Protein AF-A0A1S4BVG6-F1 (afdb_monomer_lite)

Radius of gyration: 15.82 Å; chains: 1; bounding box: 39×28×45 Å

InterPro domains:
  IPR026960 Reverse transcriptase zinc-binding domain [PF13966] (2-47)

Sequence (118 aa):
MHRKPATVDRLRKWGLSIASNCVLCRKDTEETMKHLFFACDYYRNMWAALLNGWEKDIKLVAGIYDLHVWAERNQRRFQGKMISSLQRMKNIILKLHIRGQNESKWHKELERLSNYPT

Organism: Nicotiana tabacum (NCBI:txid4097)

Secondary structure (DSSP, 8-state):
--PPP--HHHHHHTT-----EETTTTEEEE--HHIIIII-HHHHHHHHHHHTT-GGGHHHHHHHHHHHHHHHHHHHHHS-----HHHHHHHHHHHHHHHHHTSGGGHHHHHHHHTS--

Foldseek 3Di:
DDDDQAWPVNVVVVVDPFQQAQLQQRDSDGTDPCCQPPPRPSNVVLLVVVVPQDVPCVVVLVVLSVVLVSVQSCCVGPVVDHDDSVVSSVVSVVVVLVVVVVPPVCPVSSVVVVPDDD

Structure (mmCIF, N/CA/C/O backbone):
data_AF-A0A1S4BVG6-F1
#
_entry.id   AF-A0A1S4BVG6-F1
#
loop_
_atom_site.group_PDB
_atom_site.id
_atom_site.type_symbol
_atom_site.label_atom_id
_atom_site.label_alt_id
_atom_site.label_comp_id
_atom_site.label_asym_id
_atom_site.label_entity_id
_atom_site.label_seq_id
_atom_site.pdbx_PDB_ins_code
_atom_site.Cartn_x
_atom_site.Cartn_y
_atom_site.Cartn_z
_atom_site.occupancy
_atom_site.B_iso_or_equiv
_atom_site.auth_seq_id
_atom_site.auth_comp_id
_atom_site.auth_asym_id
_atom_site.auth_atom_id
_atom_site.pdbx_PDB_model_num
ATOM 1 N N . MET A 1 1 ? 17.486 -8.328 6.209 1.00 29.62 1 MET A N 1
ATOM 2 C CA . MET A 1 1 ? 16.366 -8.633 7.132 1.00 29.62 1 MET A CA 1
ATOM 3 C C . MET A 1 1 ? 15.146 -7.791 6.735 1.00 29.62 1 MET A C 1
ATOM 5 O O . MET A 1 1 ? 15.024 -6.657 7.174 1.00 29.62 1 MET A O 1
ATOM 9 N N . HIS A 1 2 ? 14.272 -8.282 5.847 1.00 47.03 2 HIS A N 1
ATOM 10 C CA . HIS A 1 2 ? 13.064 -7.541 5.445 1.00 47.03 2 HIS A CA 1
ATOM 11 C C . HIS A 1 2 ? 11.958 -7.771 6.483 1.00 47.03 2 HIS A C 1
ATOM 13 O O . HIS A 1 2 ? 11.417 -8.871 6.591 1.00 47.03 2 HIS A O 1
ATOM 19 N N . ARG A 1 3 ? 11.649 -6.756 7.301 1.00 55.16 3 ARG A N 1
ATOM 20 C CA . ARG A 1 3 ? 10.553 -6.834 8.279 1.00 55.16 3 ARG A CA 1
ATOM 21 C C . ARG A 1 3 ? 9.223 -6.917 7.528 1.00 55.16 3 ARG A C 1
ATOM 23 O O . ARG A 1 3 ? 8.874 -5.996 6.796 1.00 55.16 3 ARG A O 1
ATOM 30 N N . LYS A 1 4 ? 8.482 -8.015 7.721 1.00 60.50 4 LYS A N 1
ATOM 31 C CA . LYS A 1 4 ? 7.127 -8.172 7.173 1.00 60.50 4 LYS A CA 1
ATOM 32 C C . LYS A 1 4 ? 6.245 -7.022 7.671 1.00 60.50 4 LYS A C 1
ATOM 34 O O . LYS A 1 4 ? 6.155 -6.859 8.895 1.00 60.50 4 LYS A O 1
ATOM 39 N N . PRO A 1 5 ? 5.582 -6.274 6.782 1.00 66.56 5 PRO A N 1
ATOM 40 C CA . PRO A 1 5 ? 4.757 -5.152 7.197 1.00 66.56 5 PRO A CA 1
ATOM 41 C C . PRO A 1 5 ? 3.600 -5.588 8.124 1.00 66.56 5 PRO A C 1
ATOM 43 O O . PRO A 1 5 ? 3.123 -6.721 8.045 1.00 66.56 5 PRO A O 1
ATOM 46 N N . ALA A 1 6 ? 3.206 -4.736 9.078 1.00 72.69 6 ALA A N 1
ATOM 47 C CA . ALA A 1 6 ? 2.283 -5.092 10.167 1.00 72.69 6 ALA A CA 1
ATOM 48 C C . ALA A 1 6 ? 0.810 -4.766 9.854 1.00 72.69 6 ALA A C 1
ATOM 50 O O . ALA A 1 6 ? 0.410 -3.605 9.942 1.00 72.69 6 ALA A O 1
ATOM 51 N N . THR A 1 7 ? -0.001 -5.774 9.521 1.00 77.44 7 THR A N 1
ATOM 52 C CA . THR A 1 7 ? -1.445 -5.605 9.255 1.00 77.44 7 THR A CA 1
ATOM 53 C C . THR A 1 7 ? -2.234 -5.137 10.474 1.00 77.44 7 THR A C 1
ATOM 55 O O . THR A 1 7 ? -1.727 -5.172 11.599 1.00 77.44 7 THR A O 1
ATOM 58 N N . VAL A 1 8 ? -3.494 -4.726 10.265 1.00 77.12 8 VAL A N 1
ATOM 59 C CA . VAL A 1 8 ? -4.404 -4.367 11.367 1.00 77.12 8 VAL A CA 1
ATOM 60 C C . VAL A 1 8 ? -4.479 -5.483 12.405 1.00 77.12 8 VAL A C 1
ATOM 62 O O . VAL A 1 8 ? -4.346 -5.191 13.587 1.00 77.12 8 VAL A O 1
ATOM 65 N N . ASP A 1 9 ? -4.553 -6.746 11.985 1.00 74.69 9 ASP A N 1
ATOM 66 C CA . ASP A 1 9 ? -4.578 -7.901 12.897 1.00 74.69 9 ASP A CA 1
ATOM 67 C C . ASP A 1 9 ? -3.376 -7.922 13.845 1.00 74.69 9 ASP A C 1
ATOM 69 O O . ASP A 1 9 ? -3.507 -8.187 15.040 1.00 74.69 9 ASP A O 1
ATOM 73 N N . ARG A 1 10 ? -2.180 -7.616 13.325 1.00 77.12 10 ARG A N 1
ATOM 74 C CA . ARG A 1 10 ? -0.957 -7.571 14.133 1.00 77.12 10 ARG A CA 1
ATOM 75 C C . ARG A 1 10 ? -0.957 -6.371 15.079 1.00 77.12 10 ARG A C 1
ATOM 77 O O . ARG A 1 10 ? -0.506 -6.507 16.208 1.00 77.12 10 ARG A O 1
ATOM 84 N N . LEU A 1 11 ? -1.468 -5.224 14.640 1.00 80.81 11 LEU A N 1
ATOM 85 C CA . LEU A 1 11 ? -1.546 -4.020 15.472 1.00 80.81 11 LEU A CA 1
ATOM 86 C C . LEU A 1 11 ? -2.584 -4.163 16.592 1.00 80.81 11 LEU A C 1
ATOM 88 O O . LEU A 1 11 ? -2.316 -3.764 17.720 1.00 80.81 11 LEU A O 1
ATOM 92 N N . ARG A 1 12 ? -3.725 -4.804 16.315 1.00 80.00 12 ARG A N 1
ATOM 93 C CA . ARG A 1 12 ? -4.734 -5.154 17.326 1.00 80.00 12 ARG A CA 1
ATOM 94 C C . ARG A 1 12 ? -4.189 -6.137 18.355 1.00 80.00 12 ARG A C 1
ATOM 96 O O . ARG A 1 12 ? -4.412 -5.948 19.543 1.00 80.00 12 ARG A O 1
ATOM 103 N N . LYS A 1 13 ? -3.399 -7.132 17.926 1.00 81.00 13 LYS A N 1
ATOM 104 C CA . LYS A 1 13 ? -2.665 -8.025 18.846 1.00 81.00 13 LYS A CA 1
ATOM 105 C C . LYS A 1 13 ? -1.684 -7.284 19.759 1.00 81.00 13 LYS A C 1
ATOM 107 O O . LYS A 1 13 ? -1.334 -7.810 20.805 1.00 81.00 13 LYS A O 1
ATOM 112 N N . TRP A 1 14 ? -1.243 -6.086 19.380 1.00 81.69 14 TRP A N 1
ATOM 113 C CA . TRP A 1 14 ? -0.418 -5.213 20.221 1.00 81.69 14 TRP A CA 1
ATOM 114 C C . TRP A 1 14 ? -1.241 -4.265 21.109 1.00 81.69 14 TRP A C 1
ATOM 116 O O . TRP A 1 14 ? -0.671 -3.371 21.724 1.00 81.69 14 TRP A O 1
ATOM 126 N N . GLY A 1 15 ? -2.565 -4.437 21.181 1.00 80.56 15 GLY A N 1
ATOM 127 C CA . GLY A 1 15 ? -3.451 -3.631 22.026 1.00 80.56 15 GLY A CA 1
ATOM 128 C C . GLY A 1 15 ? -3.882 -2.297 21.411 1.00 80.56 15 GLY A C 1
ATOM 129 O O . GLY A 1 15 ? -4.528 -1.498 22.083 1.00 80.56 15 GLY A O 1
ATOM 130 N N . LEU A 1 16 ? -3.559 -2.033 20.139 1.00 79.62 16 LEU A N 1
ATOM 131 C CA . LEU A 1 16 ? -3.975 -0.800 19.471 1.00 79.62 16 LEU A CA 1
ATOM 132 C C . LEU A 1 16 ? -5.419 -0.924 18.968 1.00 79.62 16 LEU A C 1
ATOM 134 O O . LEU A 1 16 ? -5.722 -1.759 18.109 1.00 79.62 16 LEU A O 1
ATOM 138 N N . SER A 1 17 ? -6.298 -0.046 19.454 1.00 82.25 17 SER A N 1
ATOM 139 C CA . SER A 1 17 ? -7.666 0.089 18.943 1.00 82.25 17 SER A CA 1
ATOM 140 C C . SER A 1 17 ? -7.649 0.815 17.595 1.00 82.25 17 SER A C 1
ATOM 142 O O . SER A 1 17 ? -7.582 2.040 17.524 1.00 82.25 17 SER A O 1
ATOM 144 N N . ILE A 1 18 ? -7.627 0.043 16.504 1.00 84.56 18 ILE A N 1
ATOM 145 C CA . ILE A 1 18 ? -7.574 0.552 15.127 1.00 84.56 18 ILE A CA 1
ATOM 146 C C . ILE A 1 18 ? -8.750 -0.018 14.328 1.00 84.56 18 ILE A C 1
ATOM 148 O O . ILE A 1 18 ? -9.058 -1.215 14.405 1.00 84.56 18 ILE A O 1
ATOM 152 N N . ALA A 1 19 ? -9.377 0.839 13.519 1.00 87.00 19 ALA A N 1
ATOM 153 C CA . ALA A 1 19 ? -10.448 0.457 12.606 1.00 87.00 19 ALA A CA 1
ATOM 154 C C . ALA A 1 19 ? -9.987 -0.621 11.602 1.00 87.00 19 ALA A C 1
ATOM 156 O O . ALA A 1 19 ? -8.891 -0.533 11.033 1.00 87.00 19 ALA A O 1
ATOM 157 N N . SER A 1 20 ? -10.817 -1.651 11.403 1.00 89.25 20 SER A N 1
ATOM 158 C CA . SER A 1 20 ? -10.514 -2.816 10.549 1.00 89.25 20 SER A CA 1
ATOM 159 C C . SER A 1 20 ? -10.552 -2.487 9.070 1.00 89.25 20 SER A C 1
ATOM 161 O O . SER A 1 20 ? -9.878 -3.156 8.296 1.00 89.25 20 SER A O 1
ATOM 163 N N . ASN A 1 21 ? -11.321 -1.477 8.676 1.00 92.44 21 ASN A N 1
ATOM 164 C CA . ASN A 1 21 ? -11.526 -1.105 7.286 1.00 92.44 21 ASN A CA 1
ATOM 165 C C . ASN A 1 21 ? -10.206 -0.765 6.580 1.00 92.44 21 ASN A C 1
ATOM 167 O O . ASN A 1 21 ? -9.288 -0.182 7.165 1.00 92.44 21 ASN A O 1
ATOM 171 N N . CYS A 1 22 ? -10.099 -1.107 5.300 1.00 92.44 22 CYS A N 1
ATOM 172 C CA . CYS A 1 22 ? -8.916 -0.805 4.509 1.00 92.44 22 CYS A CA 1
ATOM 173 C C . CYS A 1 22 ? -8.871 0.675 4.111 1.00 92.44 22 CYS A C 1
ATOM 175 O O . CYS A 1 22 ? -9.641 1.159 3.281 1.00 92.44 22 CYS A O 1
ATOM 177 N N . VAL A 1 23 ? -7.881 1.396 4.641 1.00 92.38 23 VAL A N 1
ATOM 178 C CA . VAL A 1 23 ? -7.701 2.831 4.364 1.00 92.38 23 VAL A CA 1
ATOM 179 C C . VAL A 1 23 ? -7.161 3.125 2.964 1.00 92.38 23 VAL A C 1
ATOM 181 O O . VAL A 1 23 ? -7.189 4.275 2.528 1.00 92.38 23 VAL A O 1
ATOM 184 N N . LEU A 1 24 ? -6.631 2.117 2.263 1.00 92.06 24 LEU A N 1
ATOM 185 C CA . LEU A 1 24 ? -6.077 2.273 0.918 1.00 92.06 24 LEU A CA 1
ATOM 186 C C . LEU A 1 24 ? -7.192 2.346 -0.128 1.00 92.06 24 LEU A C 1
ATOM 188 O O . LEU A 1 24 ? -7.283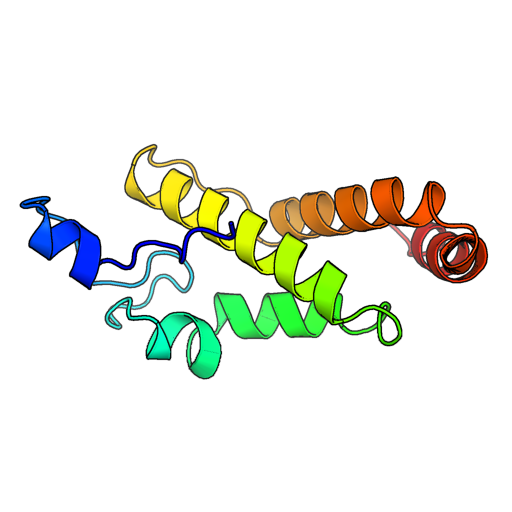 3.339 -0.850 1.00 92.06 24 LEU A O 1
ATOM 192 N N . CYS A 1 25 ? -8.071 1.339 -0.159 1.00 92.81 25 CYS A N 1
ATOM 193 C CA . CYS A 1 25 ? -9.231 1.311 -1.055 1.00 92.81 25 CYS A CA 1
ATOM 194 C C . CYS A 1 25 ? -10.438 2.096 -0.521 1.00 92.81 25 CYS A C 1
ATOM 196 O O . CYS A 1 25 ? -11.350 2.375 -1.294 1.00 92.81 25 CYS A O 1
ATOM 198 N N . ARG A 1 26 ? -10.431 2.483 0.766 1.00 90.44 26 ARG A N 1
ATOM 199 C CA . ARG A 1 26 ? -11.513 3.219 1.447 1.00 90.44 26 ARG A CA 1
ATOM 200 C C . ARG A 1 26 ? -12.861 2.488 1.4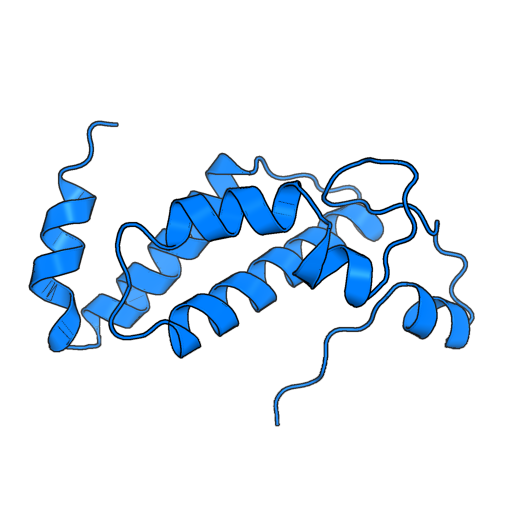19 1.00 90.44 26 ARG A C 1
ATOM 202 O O . ARG A 1 26 ? -13.909 3.122 1.440 1.00 90.44 26 ARG A O 1
ATOM 209 N N . LYS A 1 27 ? -12.824 1.157 1.366 1.00 91.12 27 LYS A N 1
ATOM 210 C CA . LYS A 1 27 ? -14.000 0.293 1.497 1.00 91.12 27 LYS A CA 1
ATOM 211 C C . LYS A 1 27 ? -14.073 -0.248 2.919 1.00 91.12 27 LYS A C 1
ATOM 213 O O . LYS A 1 27 ? -13.043 -0.383 3.581 1.00 91.12 27 LYS A O 1
ATOM 218 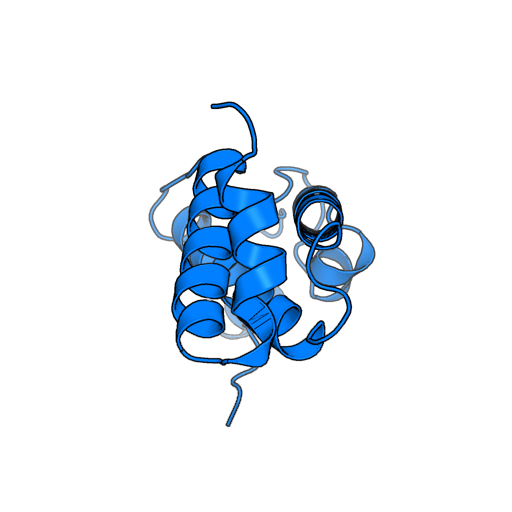N N . ASP A 1 28 ? -15.268 -0.637 3.346 1.00 90.44 28 ASP A N 1
ATOM 219 C CA . ASP A 1 28 ? -15.500 -1.262 4.656 1.00 90.44 28 ASP A CA 1
ATOM 220 C C . ASP A 1 28 ? -15.052 -2.739 4.723 1.00 90.44 28 ASP A C 1
ATOM 222 O O . ASP A 1 28 ? -15.512 -3.546 5.519 1.00 90.44 28 ASP A O 1
ATOM 226 N N . THR A 1 29 ? -14.128 -3.124 3.845 1.00 92.06 29 THR A N 1
ATOM 227 C CA . THR A 1 29 ? -13.511 -4.447 3.837 1.00 92.06 29 THR A CA 1
ATOM 228 C C . THR A 1 29 ? -12.352 -4.490 4.820 1.00 92.06 29 THR A C 1
ATOM 230 O O . THR A 1 29 ? -11.537 -3.564 4.858 1.00 92.06 29 THR A O 1
ATOM 233 N N . GLU A 1 30 ? -12.228 -5.593 5.553 1.00 90.75 30 GLU A N 1
ATOM 234 C CA . GLU A 1 30 ? -11.158 -5.785 6.528 1.00 90.75 30 GLU A CA 1
ATOM 235 C C . GLU A 1 30 ? -9.755 -5.768 5.889 1.00 90.75 30 GLU A C 1
ATOM 237 O O . GLU A 1 30 ? -9.470 -6.455 4.903 1.00 90.75 30 GLU A O 1
ATOM 242 N N . GLU A 1 31 ? -8.848 -4.982 6.472 1.00 90.12 31 GLU A N 1
ATOM 243 C CA . GLU A 1 31 ? -7.454 -4.875 6.054 1.00 90.12 31 GLU A CA 1
ATOM 244 C C . GLU A 1 31 ? -6.620 -6.055 6.565 1.00 90.12 31 GLU A C 1
ATOM 246 O O . GLU A 1 31 ? -5.931 -5.985 7.585 1.00 90.12 31 GLU A O 1
ATOM 251 N N . THR A 1 32 ? -6.618 -7.120 5.773 1.00 88.81 32 THR A N 1
ATOM 252 C CA . THR A 1 32 ? -5.751 -8.291 5.950 1.00 88.81 32 THR A CA 1
ATOM 253 C C . THR A 1 32 ? -4.662 -8.341 4.876 1.00 88.81 32 THR A C 1
ATOM 255 O O . THR A 1 32 ? -4.776 -7.694 3.834 1.00 88.81 32 THR A O 1
ATOM 258 N N . MET A 1 33 ? -3.617 -9.162 5.065 1.00 84.12 33 MET A N 1
ATOM 259 C CA . MET A 1 33 ? -2.638 -9.424 3.990 1.00 84.12 33 MET A CA 1
ATOM 260 C C . MET A 1 33 ? -3.344 -9.942 2.730 1.00 84.12 33 MET A C 1
ATOM 262 O O . MET A 1 33 ? -3.024 -9.526 1.621 1.00 84.12 33 MET A O 1
ATOM 266 N N . LYS A 1 34 ? -4.344 -10.818 2.906 1.00 86.94 34 LYS A N 1
ATOM 267 C CA . LYS A 1 34 ? -5.118 -11.379 1.796 1.00 86.94 34 LYS A CA 1
ATOM 268 C C . LYS A 1 34 ? -5.840 -10.280 1.019 1.00 86.94 34 LYS A C 1
ATOM 270 O O . LYS A 1 34 ? -5.767 -10.257 -0.206 1.00 86.94 34 LYS A O 1
ATOM 275 N N . HIS A 1 35 ? -6.486 -9.352 1.725 1.00 90.75 35 HIS A N 1
ATOM 276 C CA . HIS A 1 35 ? -7.115 -8.205 1.085 1.00 90.75 35 HIS A CA 1
ATOM 277 C C . HIS A 1 35 ? -6.079 -7.347 0.353 1.00 90.75 35 HIS A C 1
ATOM 279 O O . HIS A 1 35 ? -6.236 -7.108 -0.837 1.00 90.75 35 HIS A O 1
ATOM 285 N N . LEU A 1 36 ? -5.001 -6.935 1.026 1.00 87.88 36 LEU A N 1
ATOM 286 C CA . LEU A 1 36 ? -3.996 -6.026 0.468 1.00 87.88 36 LEU A CA 1
ATOM 287 C C . LEU A 1 36 ? -3.368 -6.543 -0.835 1.00 87.88 36 LEU A C 1
ATOM 289 O O . LEU A 1 36 ? -3.341 -5.796 -1.806 1.00 87.88 36 LEU A O 1
ATOM 293 N N . PHE A 1 37 ? -2.922 -7.802 -0.875 1.00 84.19 37 PHE A N 1
ATOM 294 C CA . PHE A 1 37 ? -2.206 -8.340 -2.039 1.00 84.19 37 PHE A CA 1
ATOM 295 C C . PHE A 1 37 ? -3.115 -8.894 -3.139 1.00 84.19 37 PHE A C 1
ATOM 297 O O . PHE A 1 37 ? -2.719 -8.882 -4.301 1.00 84.19 37 PHE A O 1
ATOM 304 N N . PHE A 1 38 ? -4.318 -9.380 -2.803 1.00 86.06 38 PHE A N 1
ATOM 305 C CA . PHE A 1 38 ? -5.136 -10.137 -3.761 1.00 86.06 38 PHE A CA 1
ATOM 306 C C . PHE A 1 38 ? -6.509 -9.526 -4.063 1.00 86.06 38 PHE A C 1
ATOM 308 O O . PHE A 1 38 ? -7.119 -9.903 -5.059 1.00 86.06 38 PHE A O 1
ATOM 315 N N . ALA A 1 39 ? -7.012 -8.590 -3.250 1.00 91.00 39 ALA A N 1
ATOM 316 C CA . ALA A 1 39 ? -8.368 -8.046 -3.416 1.00 91.00 39 ALA A CA 1
ATOM 317 C C . ALA A 1 39 ? -8.460 -6.511 -3.363 1.00 91.00 39 ALA A C 1
ATOM 319 O O . ALA A 1 39 ? -9.498 -5.947 -3.701 1.00 91.00 39 ALA A O 1
ATOM 320 N N . CYS A 1 40 ? -7.410 -5.816 -2.930 1.00 94.50 40 CYS A N 1
ATOM 321 C CA . CYS A 1 40 ? -7.429 -4.373 -2.760 1.00 94.50 40 CYS A CA 1
ATOM 322 C C . CYS A 1 40 ? -7.324 -3.684 -4.123 1.00 94.50 40 CYS A C 1
ATOM 324 O O . CYS A 1 40 ? -6.261 -3.678 -4.745 1.00 94.50 40 CYS A O 1
ATOM 326 N N . ASP A 1 41 ? -8.414 -3.052 -4.567 1.00 93.81 41 ASP A N 1
ATOM 327 C CA . ASP A 1 41 ? -8.448 -2.356 -5.861 1.00 93.81 41 ASP A CA 1
ATOM 328 C C . ASP A 1 41 ? -7.388 -1.255 -5.957 1.00 93.81 41 ASP A C 1
ATOM 330 O O . ASP A 1 41 ? -6.778 -1.072 -7.004 1.00 93.81 41 ASP A O 1
ATOM 334 N N . TYR A 1 42 ? -7.122 -0.553 -4.850 1.00 92.62 42 TYR A N 1
ATOM 335 C CA . TYR A 1 42 ? -6.066 0.458 -4.797 1.00 92.62 42 TYR A CA 1
ATOM 336 C C . TYR A 1 42 ? -4.698 -0.144 -5.123 1.00 92.62 42 TYR A C 1
ATOM 338 O O . TYR A 1 42 ? -3.979 0.374 -5.977 1.00 92.62 42 TYR A O 1
ATOM 346 N N . TYR A 1 43 ? -4.359 -1.249 -4.453 1.00 91.50 43 TYR A N 1
ATOM 347 C CA . TYR A 1 43 ? -3.082 -1.928 -4.635 1.00 91.50 43 TYR A CA 1
ATOM 348 C C . TYR A 1 43 ? -2.968 -2.466 -6.070 1.00 91.50 43 TYR A C 1
ATOM 350 O O . TYR A 1 43 ? -2.038 -2.140 -6.803 1.00 91.50 43 TYR A O 1
ATOM 358 N N . ARG A 1 44 ? -3.980 -3.204 -6.537 1.00 91.50 44 ARG A N 1
ATOM 359 C CA . ARG A 1 44 ? -3.974 -3.801 -7.879 1.00 91.50 44 ARG A CA 1
ATOM 360 C C . ARG A 1 44 ? -3.869 -2.756 -8.991 1.00 91.50 44 ARG A C 1
ATOM 362 O O . ARG A 1 44 ? -3.046 -2.913 -9.888 1.00 91.50 44 ARG A O 1
ATOM 369 N N . ASN A 1 45 ? -4.668 -1.691 -8.933 1.00 90.12 45 ASN A N 1
ATOM 370 C CA . ASN A 1 45 ? -4.706 -0.686 -9.998 1.00 90.12 45 ASN A CA 1
ATOM 371 C C . ASN A 1 45 ? -3.393 0.103 -10.077 1.00 90.12 45 ASN A C 1
ATOM 373 O O . ASN A 1 45 ? -2.897 0.379 -11.166 1.00 90.12 45 ASN A O 1
ATOM 377 N N . MET A 1 46 ? -2.800 0.434 -8.926 1.00 88.31 46 MET A N 1
ATOM 378 C CA . MET A 1 46 ? -1.493 1.087 -8.898 1.00 88.31 46 MET A CA 1
ATOM 379 C C . MET A 1 46 ? -0.367 0.171 -9.386 1.00 88.31 46 MET A C 1
ATOM 381 O O . MET A 1 46 ? 0.522 0.638 -10.094 1.00 88.31 46 MET A O 1
ATOM 385 N N . TRP A 1 47 ? -0.400 -1.112 -9.020 1.00 89.56 47 TRP A N 1
ATOM 386 C CA . TRP A 1 47 ? 0.579 -2.095 -9.478 1.00 89.56 47 TRP A CA 1
ATOM 387 C C . TRP A 1 47 ? 0.513 -2.304 -10.995 1.00 89.56 47 TRP A C 1
ATOM 389 O O . TRP A 1 47 ? 1.539 -2.245 -11.668 1.00 89.56 47 TRP A O 1
ATOM 399 N N . ALA A 1 48 ? -0.693 -2.454 -11.551 1.00 87.38 48 ALA A N 1
ATOM 400 C CA . ALA A 1 48 ? -0.901 -2.596 -12.991 1.00 87.38 48 ALA A CA 1
ATOM 401 C C . ALA A 1 48 ? -0.360 -1.391 -13.779 1.00 87.38 48 ALA A C 1
ATOM 403 O O . ALA A 1 48 ? 0.314 -1.567 -14.790 1.00 87.38 48 ALA A O 1
ATOM 404 N N . ALA A 1 49 ? -0.582 -0.170 -13.283 1.00 83.12 49 ALA A N 1
ATOM 405 C CA . ALA A 1 49 ? -0.046 1.040 -13.905 1.00 83.12 49 ALA A CA 1
ATOM 406 C C . ALA A 1 49 ? 1.495 1.090 -13.899 1.00 83.12 49 ALA A C 1
ATOM 408 O O . ALA A 1 49 ? 2.093 1.635 -14.824 1.00 83.12 49 ALA A O 1
ATOM 409 N N . LEU A 1 50 ? 2.143 0.511 -12.882 1.00 79.81 50 LEU A N 1
ATOM 410 C CA . LEU A 1 50 ? 3.603 0.451 -12.785 1.00 79.81 50 LEU A CA 1
ATOM 411 C C . LEU A 1 50 ? 4.216 -0.637 -13.671 1.00 79.81 50 LEU A C 1
ATOM 413 O O . LEU A 1 50 ? 5.327 -0.448 -14.149 1.00 79.81 50 LEU A O 1
ATOM 417 N N . LEU A 1 51 ? 3.532 -1.756 -13.915 1.00 76.12 51 LEU A N 1
ATOM 418 C CA . LEU A 1 51 ? 4.111 -2.889 -14.648 1.00 76.12 51 LEU A CA 1
ATOM 419 C C . LEU A 1 51 ? 4.380 -2.620 -16.137 1.00 76.12 51 LEU A C 1
ATOM 421 O O . LEU A 1 51 ? 5.281 -3.242 -16.693 1.00 76.12 51 LEU A O 1
ATOM 425 N N . ASN A 1 52 ? 3.701 -1.651 -16.759 1.00 69.19 52 ASN A N 1
ATOM 426 C CA . ASN A 1 52 ? 3.825 -1.344 -18.196 1.00 69.19 52 ASN A CA 1
ATOM 427 C C . ASN A 1 52 ? 5.230 -0.868 -18.655 1.00 69.19 52 ASN A C 1
ATOM 429 O O . ASN A 1 52 ? 5.437 -0.594 -19.840 1.00 69.19 52 ASN A O 1
ATOM 433 N N . GLY A 1 53 ? 6.210 -0.749 -17.751 1.00 64.69 53 GLY A N 1
ATOM 434 C CA . GLY A 1 53 ? 7.561 -0.278 -18.077 1.00 64.69 53 GLY A CA 1
ATOM 435 C C . GLY A 1 53 ? 8.739 -1.053 -17.485 1.00 64.69 53 GLY A C 1
ATOM 436 O O . GLY A 1 53 ? 9.865 -0.642 -17.741 1.00 64.69 53 GLY A O 1
ATOM 437 N N . TRP A 1 54 ? 8.527 -2.119 -16.695 1.00 67.62 54 TRP A N 1
ATOM 438 C CA . TRP A 1 54 ? 9.590 -2.645 -15.815 1.00 67.62 54 TRP A CA 1
ATOM 439 C C . TRP A 1 54 ? 9.643 -4.181 -15.687 1.00 67.62 54 TRP A C 1
ATOM 441 O O . TRP A 1 54 ? 9.840 -4.716 -14.595 1.00 67.62 54 TRP A O 1
ATOM 451 N N . GLU A 1 55 ? 9.493 -4.914 -16.793 1.00 65.19 55 GLU A N 1
ATOM 452 C CA . GLU A 1 55 ? 9.438 -6.391 -16.789 1.00 65.19 55 GLU A CA 1
ATOM 453 C C . GLU A 1 55 ? 10.718 -7.075 -16.276 1.00 65.19 55 GLU A C 1
ATOM 455 O O . GLU A 1 55 ? 10.649 -8.133 -15.651 1.00 65.19 55 GLU A O 1
ATOM 460 N N . LYS A 1 56 ? 11.893 -6.472 -16.498 1.00 68.94 56 LYS A N 1
ATOM 461 C CA . LYS A 1 56 ? 13.188 -7.129 -16.246 1.00 68.94 56 LYS A CA 1
ATOM 462 C C . LYS A 1 56 ? 13.607 -7.174 -14.770 1.00 68.94 56 LYS A C 1
ATOM 464 O O . LYS A 1 56 ? 14.337 -8.086 -14.400 1.00 68.94 56 LYS A O 1
ATOM 469 N N . ASP A 1 57 ? 13.104 -6.272 -13.917 1.00 75.00 57 ASP A N 1
ATOM 470 C CA . ASP A 1 57 ? 13.430 -6.235 -12.476 1.00 75.00 57 ASP A CA 1
ATOM 471 C C . ASP A 1 57 ? 12.183 -6.163 -11.580 1.00 75.00 57 ASP A C 1
ATOM 473 O O . ASP A 1 57 ? 12.118 -5.405 -10.605 1.00 75.00 57 ASP A O 1
ATOM 477 N N . ILE A 1 58 ? 11.189 -7.011 -11.860 1.00 82.31 58 ILE A N 1
ATOM 478 C CA . ILE A 1 58 ? 9.915 -7.055 -11.120 1.00 82.31 58 ILE A CA 1
ATOM 479 C C . ILE A 1 58 ? 10.087 -7.161 -9.593 1.00 82.31 58 ILE A C 1
ATOM 481 O O . ILE A 1 58 ? 9.293 -6.602 -8.840 1.00 82.31 58 ILE A O 1
ATOM 485 N N . LYS A 1 59 ? 11.156 -7.816 -9.113 1.00 83.31 59 LYS A N 1
ATOM 486 C CA . LYS A 1 59 ? 11.467 -7.936 -7.676 1.00 83.31 59 LYS A CA 1
ATOM 487 C C . LYS A 1 59 ? 11.816 -6.588 -7.040 1.00 83.31 59 LYS A C 1
ATOM 489 O O . LYS A 1 59 ? 11.378 -6.308 -5.925 1.00 83.31 59 LYS A O 1
ATOM 494 N N . LEU A 1 60 ? 12.598 -5.760 -7.734 1.00 82.81 60 LEU A N 1
ATOM 495 C CA . LEU A 1 60 ? 12.968 -4.427 -7.259 1.00 82.81 60 LEU A CA 1
ATOM 496 C C . LEU A 1 60 ? 11.742 -3.511 -7.245 1.00 82.81 60 LEU A C 1
ATOM 498 O O . LEU A 1 60 ? 11.486 -2.827 -6.251 1.00 82.81 60 LEU A O 1
ATOM 502 N N . VAL A 1 61 ? 10.972 -3.550 -8.334 1.00 84.75 61 VAL A N 1
ATOM 503 C CA . VAL A 1 61 ? 9.739 -2.775 -8.500 1.00 84.75 61 VAL A CA 1
ATOM 504 C C . VAL A 1 61 ? 8.738 -3.132 -7.405 1.00 84.75 61 VAL A C 1
ATOM 506 O O . VAL A 1 61 ? 8.242 -2.231 -6.733 1.00 84.75 61 VAL A O 1
ATOM 509 N N . ALA A 1 62 ? 8.521 -4.425 -7.148 1.00 87.50 62 ALA A N 1
ATOM 510 C CA . ALA A 1 62 ? 7.632 -4.912 -6.093 1.00 87.50 62 ALA A CA 1
ATOM 511 C C . ALA A 1 62 ? 8.075 -4.437 -4.704 1.00 87.50 62 ALA A C 1
ATOM 513 O O . ALA A 1 62 ? 7.271 -3.893 -3.953 1.00 87.50 62 ALA A O 1
ATOM 514 N N . GLY A 1 63 ? 9.366 -4.551 -4.377 1.00 86.69 63 GLY A N 1
ATOM 515 C CA . GLY A 1 63 ? 9.877 -4.120 -3.074 1.00 86.69 63 GLY A CA 1
ATOM 516 C C . GLY A 1 63 ? 9.733 -2.613 -2.834 1.00 86.69 63 GLY A C 1
ATOM 517 O O . GLY A 1 63 ? 9.331 -2.188 -1.747 1.00 86.69 63 GLY A O 1
ATOM 518 N N . ILE A 1 64 ? 10.035 -1.789 -3.844 1.00 86.88 64 ILE A N 1
ATOM 519 C CA . ILE A 1 64 ? 9.844 -0.335 -3.755 1.00 86.88 64 ILE A CA 1
ATOM 520 C C . ILE A 1 64 ? 8.353 -0.013 -3.665 1.00 86.88 64 ILE A C 1
ATOM 522 O O . ILE A 1 64 ? 7.964 0.801 -2.826 1.00 86.88 64 ILE A O 1
ATOM 526 N N . TYR A 1 65 ? 7.524 -0.652 -4.483 1.00 89.69 65 TYR A N 1
ATOM 527 C CA . TYR A 1 65 ? 6.081 -0.462 -4.489 1.00 89.69 65 TYR A CA 1
ATOM 528 C C . TYR A 1 65 ? 5.458 -0.751 -3.118 1.00 89.69 65 TYR A C 1
ATOM 530 O O . TYR A 1 65 ? 4.861 0.147 -2.515 1.00 89.69 65 TYR A O 1
ATOM 538 N N . ASP A 1 66 ? 5.697 -1.946 -2.576 1.00 88.94 66 ASP A N 1
ATOM 539 C CA . ASP A 1 66 ? 5.187 -2.383 -1.275 1.00 88.94 66 ASP A CA 1
ATOM 540 C C . ASP A 1 66 ? 5.590 -1.427 -0.157 1.00 88.94 66 ASP A C 1
ATOM 542 O O . ASP A 1 66 ? 4.754 -1.015 0.647 1.00 88.94 66 ASP A O 1
ATOM 546 N N . LEU A 1 67 ? 6.861 -1.011 -0.128 1.00 87.88 67 LEU A N 1
ATOM 547 C CA . LEU A 1 67 ? 7.365 -0.069 0.868 1.00 87.88 67 LEU A CA 1
ATOM 548 C C . LEU A 1 67 ? 6.606 1.266 0.830 1.00 87.88 67 LEU A C 1
ATOM 550 O O . LEU A 1 67 ? 6.272 1.826 1.877 1.00 87.88 67 LEU A O 1
ATOM 554 N N . HIS A 1 68 ? 6.334 1.790 -0.365 1.00 88.75 68 HIS A N 1
ATOM 555 C CA . HIS A 1 68 ? 5.674 3.086 -0.529 1.00 88.75 68 HIS A CA 1
ATOM 556 C C . HIS A 1 68 ? 4.192 3.029 -0.204 1.00 88.75 68 HIS A C 1
ATOM 558 O O . HIS A 1 68 ? 3.686 3.945 0.449 1.00 88.75 68 HIS A O 1
ATOM 564 N N . VAL A 1 69 ? 3.514 1.963 -0.626 1.00 89.50 69 VAL A N 1
ATOM 565 C CA . VAL A 1 69 ? 2.115 1.722 -0.269 1.00 89.50 69 VAL A CA 1
ATOM 566 C C . VAL A 1 69 ? 1.981 1.534 1.240 1.00 89.50 69 VAL A C 1
ATOM 568 O O . VAL A 1 69 ? 1.058 2.073 1.852 1.00 89.50 69 VAL A O 1
ATOM 571 N N . TRP A 1 70 ? 2.939 0.857 1.877 1.00 88.88 70 TRP A N 1
ATOM 572 C CA . TRP A 1 70 ? 2.929 0.690 3.326 1.00 88.88 70 TRP A CA 1
ATOM 573 C C . TRP A 1 70 ? 3.136 2.000 4.085 1.00 88.88 70 TRP A C 1
ATOM 575 O O . TRP A 1 70 ? 2.425 2.293 5.051 1.00 88.88 70 TRP A O 1
ATOM 585 N N . ALA A 1 71 ? 4.093 2.814 3.637 1.00 88.75 71 ALA A N 1
ATOM 586 C CA . ALA A 1 71 ? 4.322 4.139 4.197 1.00 88.75 71 ALA A CA 1
ATOM 587 C C . ALA A 1 71 ? 3.068 5.017 4.072 1.00 88.75 71 ALA A C 1
ATOM 589 O O . ALA A 1 71 ? 2.692 5.703 5.020 1.00 88.75 71 ALA A O 1
ATOM 590 N N . GLU A 1 72 ? 2.381 4.948 2.932 1.00 90.50 72 GLU A N 1
ATOM 591 C CA . GLU A 1 72 ? 1.118 5.647 2.725 1.00 90.50 72 GLU A CA 1
ATOM 592 C C . GLU A 1 72 ? 0.012 5.181 3.666 1.00 90.50 72 GLU A C 1
ATOM 594 O O . GLU A 1 72 ? -0.654 5.998 4.296 1.00 90.50 72 GLU A O 1
ATOM 599 N N . ARG A 1 73 ? -0.179 3.866 3.781 1.00 90.12 73 ARG A N 1
ATOM 600 C CA . ARG A 1 73 ? -1.163 3.272 4.684 1.00 90.12 73 ARG A CA 1
ATOM 601 C C . ARG A 1 73 ? -0.955 3.767 6.114 1.00 90.12 73 ARG A C 1
ATOM 603 O O . ARG A 1 73 ? -1.921 4.111 6.793 1.00 90.12 73 ARG A O 1
ATOM 610 N N . ASN A 1 74 ? 0.298 3.833 6.565 1.00 90.06 74 ASN A N 1
ATOM 611 C CA . ASN A 1 74 ? 0.633 4.347 7.891 1.00 90.06 74 ASN A CA 1
ATOM 612 C C . ASN A 1 74 ? 0.336 5.850 8.023 1.00 90.06 74 ASN A C 1
ATOM 614 O O . ASN A 1 74 ? -0.232 6.261 9.031 1.00 90.06 74 ASN A O 1
ATOM 618 N N . GLN A 1 75 ? 0.652 6.659 7.007 1.00 90.19 75 GLN A N 1
ATOM 619 C CA . GLN A 1 75 ? 0.302 8.087 6.980 1.00 90.19 75 GLN A CA 1
ATOM 620 C C . GLN A 1 75 ? -1.214 8.308 7.081 1.00 90.19 75 GLN A C 1
ATOM 622 O O . GLN A 1 75 ? -1.662 9.116 7.893 1.00 90.19 75 GLN A O 1
ATOM 627 N N . ARG A 1 76 ? -2.006 7.538 6.324 1.00 90.62 76 ARG A N 1
ATOM 628 C CA . ARG A 1 76 ? -3.473 7.620 6.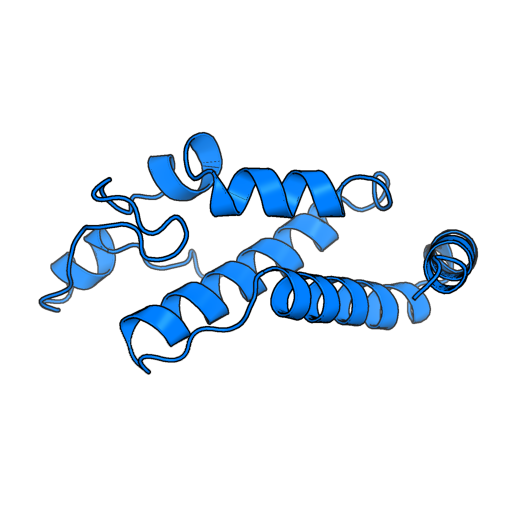350 1.00 90.62 76 ARG A CA 1
ATOM 629 C C . ARG A 1 76 ? -4.048 7.236 7.719 1.00 90.62 76 ARG A C 1
ATOM 631 O O . ARG A 1 76 ? -4.965 7.899 8.185 1.00 90.62 76 ARG A O 1
ATOM 638 N N . ARG A 1 77 ? -3.511 6.197 8.374 1.00 88.19 77 ARG A N 1
ATOM 639 C CA . ARG A 1 77 ? -4.020 5.706 9.672 1.00 88.19 77 ARG A CA 1
ATOM 640 C C . ARG A 1 77 ? -3.606 6.539 10.873 1.00 88.19 77 ARG A C 1
ATOM 642 O O . ARG A 1 77 ? -4.413 6.720 11.772 1.00 88.19 77 ARG A O 1
ATOM 649 N N . PHE A 1 78 ? -2.353 6.978 10.916 1.00 88.44 78 PHE A N 1
ATOM 650 C CA . PHE A 1 78 ? -1.770 7.537 12.139 1.00 88.44 78 PHE A CA 1
ATOM 651 C C . PHE A 1 78 ? -1.533 9.042 12.072 1.00 88.44 78 PHE A C 1
ATOM 653 O O . PHE A 1 78 ? -1.335 9.665 13.105 1.00 88.44 78 PHE A O 1
ATOM 660 N N . GLN A 1 79 ? -1.522 9.626 10.872 1.00 86.62 79 GLN A N 1
ATOM 661 C CA . GLN A 1 79 ? -1.229 11.050 10.677 1.00 86.62 79 GLN A CA 1
ATOM 662 C C . GLN A 1 79 ? -2.375 11.796 9.984 1.00 86.62 79 GLN A C 1
ATOM 664 O O . GLN A 1 79 ? -2.240 12.983 9.712 1.00 86.62 79 GLN A O 1
ATOM 669 N N . GLY A 1 80 ? -3.467 11.108 9.619 1.00 82.25 80 GLY A N 1
ATOM 670 C CA . GLY A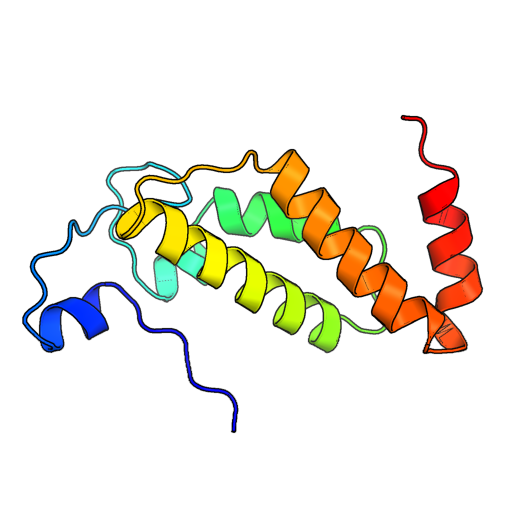 1 80 ? -4.571 11.693 8.847 1.00 82.25 80 GLY A CA 1
ATOM 671 C C . GLY A 1 80 ? -4.154 12.231 7.471 1.00 82.25 80 GLY A C 1
ATOM 672 O O . GLY A 1 80 ? -4.919 12.935 6.817 1.00 82.25 80 GLY A O 1
ATOM 673 N N . LYS A 1 81 ? -2.936 11.917 7.011 1.00 84.38 81 LYS A N 1
ATOM 674 C CA . LYS A 1 81 ? -2.362 12.479 5.789 1.00 84.38 81 LYS A CA 1
ATOM 675 C C . LYS A 1 81 ? -2.709 11.595 4.601 1.00 84.38 81 LYS A C 1
ATOM 677 O O . LYS A 1 81 ? -2.286 10.440 4.525 1.00 84.38 81 LYS A O 1
ATOM 682 N N . MET A 1 82 ? -3.440 12.162 3.647 1.00 81.25 82 MET A N 1
ATOM 683 C CA . MET A 1 82 ? -3.775 11.517 2.381 1.00 81.25 82 MET A CA 1
ATOM 684 C C . MET A 1 82 ? -3.002 12.181 1.245 1.00 81.25 82 MET A C 1
ATOM 686 O O . MET A 1 82 ? -2.970 13.402 1.127 1.00 81.25 82 MET A O 1
ATOM 690 N N . ILE A 1 83 ? -2.359 11.366 0.417 1.00 82.25 83 ILE A N 1
ATOM 691 C CA . ILE A 1 83 ? -1.665 11.802 -0.795 1.00 82.25 83 ILE A CA 1
ATOM 692 C C . ILE A 1 83 ? -2.416 11.175 -1.972 1.00 82.25 83 ILE A C 1
ATOM 694 O O . ILE A 1 83 ? -2.938 10.067 -1.845 1.00 82.25 83 ILE A O 1
ATOM 698 N N . SER A 1 84 ? -2.514 11.880 -3.100 1.00 85.50 84 SER A N 1
ATOM 699 C CA . SER A 1 84 ? -3.186 11.336 -4.282 1.00 85.50 84 SER A CA 1
ATOM 700 C C . SER A 1 84 ? -2.433 10.121 -4.830 1.00 85.50 84 SER A C 1
ATOM 702 O O . SER A 1 84 ? -1.200 10.069 -4.795 1.00 85.50 84 SER A O 1
ATOM 704 N N . SER A 1 85 ? -3.165 9.158 -5.396 1.00 82.81 85 SER A N 1
ATOM 705 C CA . SER A 1 85 ? -2.566 7.978 -6.034 1.00 82.81 85 SER A CA 1
ATOM 706 C C . SER A 1 85 ? -1.580 8.375 -7.136 1.00 82.81 85 SER A C 1
ATOM 708 O O . SER A 1 85 ? -0.537 7.746 -7.286 1.00 82.81 85 SER A O 1
ATOM 710 N N . LEU A 1 86 ? -1.869 9.467 -7.857 1.00 81.19 86 LEU A N 1
ATOM 711 C CA . LEU A 1 86 ? -0.979 10.032 -8.871 1.00 81.19 86 LEU A CA 1
ATOM 712 C C . LEU A 1 86 ? 0.343 10.507 -8.257 1.00 81.19 86 LEU A C 1
ATOM 714 O O . LEU A 1 86 ? 1.412 10.160 -8.750 1.00 81.19 86 LEU A O 1
ATOM 718 N N . GLN A 1 87 ? 0.295 11.258 -7.155 1.00 83.81 87 GLN A N 1
ATOM 719 C CA . GLN A 1 87 ? 1.510 11.715 -6.482 1.00 83.81 87 GLN A CA 1
ATOM 720 C C . GLN A 1 87 ? 2.294 10.542 -5.881 1.00 83.81 87 GLN A C 1
ATOM 722 O O . GLN A 1 87 ? 3.524 10.520 -5.938 1.00 83.81 87 GLN A O 1
ATOM 727 N N . ARG A 1 88 ? 1.604 9.527 -5.345 1.00 88.94 88 ARG A N 1
ATOM 728 C CA . ARG A 1 88 ? 2.250 8.291 -4.889 1.00 88.94 88 ARG A CA 1
ATOM 729 C C . ARG A 1 88 ? 2.967 7.587 -6.038 1.00 88.94 88 ARG A C 1
ATOM 731 O O . ARG A 1 88 ? 4.114 7.177 -5.868 1.00 88.94 88 ARG A O 1
ATOM 738 N N . MET A 1 89 ? 2.309 7.474 -7.187 1.00 85.94 89 MET A N 1
ATOM 739 C CA . MET A 1 89 ? 2.857 6.861 -8.391 1.00 85.94 89 MET A CA 1
ATOM 740 C C . MET A 1 89 ? 4.090 7.616 -8.888 1.00 85.94 89 MET A C 1
ATOM 742 O O . MET A 1 89 ? 5.130 6.992 -9.075 1.00 85.94 89 MET A O 1
ATOM 746 N N . LYS A 1 90 ? 4.029 8.953 -8.967 1.00 84.38 90 LYS A N 1
ATOM 747 C CA . LYS A 1 90 ? 5.187 9.808 -9.285 1.00 84.38 90 LYS A CA 1
ATOM 748 C C . LYS A 1 90 ? 6.366 9.546 -8.346 1.00 84.38 90 LYS A C 1
ATOM 750 O O . LYS A 1 90 ? 7.484 9.358 -8.809 1.00 84.38 90 LYS A O 1
ATOM 755 N N . ASN A 1 91 ? 6.123 9.456 -7.036 1.00 87.25 91 ASN A N 1
ATOM 756 C CA . ASN A 1 91 ? 7.182 9.191 -6.055 1.00 87.25 91 ASN A CA 1
ATOM 757 C C . ASN A 1 91 ? 7.826 7.803 -6.234 1.00 87.25 91 ASN A C 1
ATOM 759 O O . ASN A 1 91 ? 9.032 7.654 -6.034 1.00 87.25 91 ASN A O 1
ATOM 763 N N . ILE A 1 92 ? 7.030 6.787 -6.581 1.00 87.88 92 ILE A N 1
ATOM 764 C CA . ILE A 1 92 ? 7.522 5.426 -6.833 1.00 87.88 92 ILE A CA 1
ATOM 765 C C . ILE A 1 92 ? 8.346 5.397 -8.121 1.00 87.88 92 ILE A C 1
ATOM 767 O O . ILE A 1 92 ? 9.474 4.911 -8.092 1.00 87.88 92 ILE A O 1
ATOM 771 N N . ILE A 1 93 ? 7.825 5.976 -9.207 1.00 84.25 93 ILE A N 1
ATOM 772 C CA . ILE A 1 93 ? 8.528 6.083 -10.492 1.00 84.25 93 ILE A CA 1
ATOM 773 C C . ILE A 1 93 ? 9.843 6.838 -10.316 1.00 84.25 93 ILE A C 1
ATOM 775 O O . ILE A 1 93 ? 10.867 6.355 -10.774 1.00 84.25 93 ILE A O 1
ATOM 779 N N . LEU A 1 94 ? 9.855 7.964 -9.598 1.00 83.62 94 LEU A N 1
ATOM 780 C CA . LEU A 1 94 ? 11.076 8.736 -9.365 1.00 83.62 94 LEU A CA 1
ATOM 781 C C . LEU A 1 94 ? 12.137 7.920 -8.617 1.00 83.62 94 LEU A C 1
ATOM 783 O O . LEU A 1 94 ? 13.310 7.961 -8.968 1.00 83.62 94 LEU A O 1
ATOM 787 N N . LYS A 1 95 ? 11.747 7.139 -7.604 1.00 84.12 95 LYS A N 1
ATOM 788 C CA . LYS A 1 95 ? 12.702 6.268 -6.904 1.00 84.12 95 LYS A CA 1
ATOM 789 C C . LYS A 1 95 ? 13.190 5.108 -7.754 1.00 84.12 95 LYS A C 1
ATOM 791 O O . LYS A 1 95 ? 14.361 4.750 -7.647 1.00 84.12 95 LYS A O 1
ATOM 796 N N . LEU A 1 96 ? 12.315 4.528 -8.571 1.00 82.19 96 LEU A N 1
ATOM 797 C CA . LEU A 1 96 ? 12.707 3.521 -9.552 1.00 82.19 96 LEU A CA 1
ATOM 798 C C . LEU A 1 96 ? 13.664 4.118 -10.581 1.00 82.19 96 LEU A C 1
ATOM 800 O O . LEU A 1 96 ? 14.666 3.494 -10.889 1.00 82.19 96 LEU A O 1
ATOM 804 N N . HIS A 1 97 ? 13.413 5.347 -11.028 1.00 77.25 97 HIS A N 1
ATOM 805 C CA . HIS A 1 97 ? 14.255 6.080 -11.960 1.00 77.25 97 HIS A CA 1
ATOM 806 C C . HIS A 1 97 ? 15.626 6.392 -11.370 1.00 77.25 97 HIS A C 1
ATOM 808 O O . HIS A 1 97 ? 16.617 6.000 -11.959 1.00 77.25 97 HIS A O 1
ATOM 814 N N . ILE A 1 98 ? 15.712 6.992 -10.179 1.00 79.94 98 ILE A N 1
ATOM 815 C CA . ILE A 1 98 ? 16.998 7.268 -9.508 1.00 79.94 98 ILE A CA 1
ATOM 816 C C . ILE A 1 98 ? 17.792 5.974 -9.303 1.00 79.94 98 ILE A C 1
ATOM 818 O O . ILE A 1 98 ? 19.004 5.929 -9.502 1.00 79.94 98 ILE A O 1
ATOM 822 N N . ARG A 1 99 ? 17.120 4.894 -8.893 1.00 76.81 99 ARG A N 1
ATOM 823 C CA . ARG A 1 99 ? 17.792 3.611 -8.686 1.00 76.81 99 ARG A CA 1
ATOM 824 C C . ARG A 1 99 ? 18.179 2.942 -10.004 1.00 76.81 99 ARG A C 1
ATOM 826 O O . ARG A 1 99 ? 19.237 2.337 -10.059 1.00 76.81 99 ARG A O 1
ATOM 833 N N . GLY A 1 100 ? 17.361 3.101 -11.039 1.00 72.31 100 GLY A N 1
ATOM 834 C CA . GLY A 1 100 ? 17.616 2.641 -12.396 1.00 72.31 100 GLY A CA 1
ATOM 835 C C . GLY A 1 100 ? 18.720 3.434 -13.095 1.00 72.31 100 GLY A C 1
ATOM 836 O O . GLY A 1 100 ? 19.542 2.832 -13.751 1.00 72.31 100 GLY A O 1
ATOM 837 N N . GLN A 1 101 ? 18.841 4.750 -12.923 1.00 68.00 101 GLN A N 1
ATOM 838 C CA . GLN A 1 101 ? 19.942 5.537 -13.506 1.00 68.00 101 GLN A CA 1
ATOM 839 C C . GLN A 1 101 ? 21.308 5.112 -12.964 1.00 68.00 101 GLN A C 1
ATOM 841 O O . GLN A 1 101 ? 22.295 5.113 -13.691 1.00 68.00 101 GLN A O 1
ATOM 846 N N . ASN A 1 102 ? 21.358 4.683 -11.703 1.00 66.31 102 ASN A N 1
ATOM 847 C CA . ASN A 1 102 ? 22.560 4.091 -11.117 1.00 66.31 102 ASN A CA 1
ATOM 848 C C . ASN A 1 102 ? 22.848 2.666 -11.637 1.00 66.31 102 ASN A C 1
ATOM 850 O O . ASN A 1 102 ? 23.892 2.099 -11.330 1.00 66.31 102 ASN A O 1
ATOM 854 N N . GLU A 1 103 ? 21.941 2.091 -12.428 1.00 63.38 103 GLU A N 1
ATOM 855 C CA . GLU A 1 103 ? 22.036 0.771 -13.042 1.00 63.38 103 GLU A CA 1
ATOM 856 C C . GLU A 1 103 ? 22.116 0.934 -14.570 1.00 63.38 103 GLU A C 1
ATOM 858 O O . GLU A 1 103 ? 21.148 1.277 -15.251 1.00 63.38 103 GLU A O 1
ATOM 863 N N . SER A 1 104 ? 23.273 0.640 -15.163 1.00 61.06 104 SER A N 1
ATOM 864 C CA . SER A 1 104 ? 23.524 0.832 -16.606 1.00 61.06 104 SER A CA 1
ATOM 865 C C . SER A 1 104 ? 22.456 0.214 -17.528 1.00 61.06 104 SER A C 1
ATOM 867 O O . SER A 1 104 ? 22.209 0.718 -18.622 1.00 61.06 104 SER A O 1
ATOM 869 N N . LYS A 1 105 ? 21.760 -0.827 -17.059 1.00 63.81 105 LYS A N 1
ATOM 870 C CA . LYS A 1 105 ? 20.687 -1.553 -17.755 1.00 63.81 105 LYS A CA 1
ATOM 871 C C . LYS A 1 105 ? 19.420 -0.734 -18.042 1.00 63.81 105 LYS A C 1
ATOM 873 O O . LYS A 1 105 ? 18.690 -1.110 -18.951 1.00 63.81 105 LYS A O 1
ATOM 878 N N . TRP A 1 106 ? 19.147 0.343 -17.300 1.00 56.59 106 TRP A N 1
ATOM 879 C CA . TRP A 1 106 ? 17.856 1.052 -17.349 1.00 56.59 106 TRP A CA 1
ATOM 880 C C . TRP A 1 106 ? 17.850 2.331 -18.188 1.00 56.59 106 TRP A C 1
ATOM 882 O O . TRP A 1 106 ? 16.785 2.895 -18.414 1.00 56.59 106 TRP A O 1
ATOM 892 N N . HIS A 1 107 ? 18.998 2.787 -18.691 1.00 59.88 107 HIS A N 1
ATOM 893 C CA . HIS A 1 107 ? 19.094 4.073 -19.394 1.00 59.88 107 HIS A CA 1
ATOM 894 C C . HIS A 1 107 ? 18.089 4.212 -20.559 1.00 59.88 107 HIS A C 1
ATOM 896 O O . HIS A 1 107 ? 17.412 5.232 -20.656 1.00 59.88 107 HIS A O 1
ATOM 902 N N . LYS A 1 108 ? 17.899 3.159 -21.370 1.00 64.44 108 LYS A N 1
ATOM 903 C CA . LYS A 1 108 ? 16.989 3.165 -22.535 1.00 64.44 108 LYS A CA 1
ATOM 904 C C . LYS A 1 108 ? 15.504 3.215 -22.148 1.00 64.44 108 LYS A C 1
ATOM 906 O O . LYS A 1 108 ? 14.722 3.963 -22.728 1.00 64.44 108 LYS A O 1
ATOM 911 N N . GLU A 1 109 ? 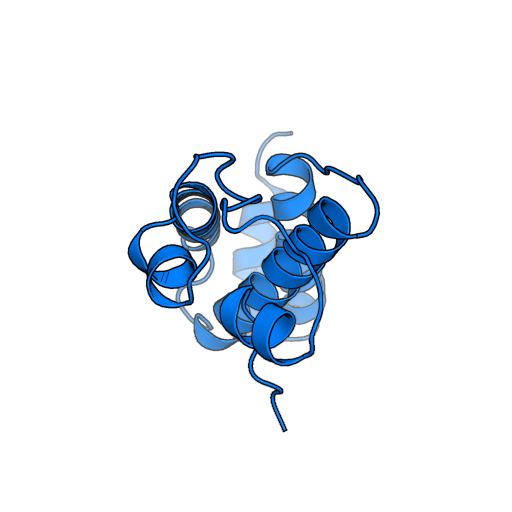15.091 2.436 -21.155 1.00 59.66 109 GLU A N 1
ATOM 912 C CA . GLU A 1 109 ? 13.706 2.394 -20.677 1.00 59.66 109 GLU A CA 1
ATOM 913 C C . GLU A 1 109 ? 13.319 3.681 -19.927 1.00 59.66 109 GLU A C 1
ATOM 915 O O . GLU A 1 109 ? 12.157 4.094 -19.964 1.00 59.66 109 GLU A O 1
ATOM 920 N N . LEU A 1 110 ? 14.287 4.349 -19.290 1.00 59.56 110 LEU A N 1
ATOM 921 C CA . LEU A 1 110 ? 14.081 5.632 -18.618 1.00 59.56 110 LEU A CA 1
ATOM 922 C C . LEU A 1 110 ? 13.924 6.797 -19.602 1.00 59.56 110 LEU A C 1
ATOM 924 O O . LEU A 1 110 ? 13.047 7.631 -19.381 1.00 59.56 110 LEU A O 1
ATOM 928 N N . GLU A 1 111 ? 14.685 6.818 -20.703 1.00 61.91 111 GLU A N 1
ATOM 929 C CA . GLU A 1 111 ? 14.479 7.764 -21.817 1.00 61.91 111 GLU A CA 1
ATOM 930 C C . GLU A 1 111 ? 13.067 7.644 -22.415 1.00 61.91 111 GLU A C 1
ATOM 932 O O . GLU A 1 111 ? 12.441 8.634 -22.793 1.00 61.91 111 GLU A O 1
ATOM 937 N N . ARG A 1 112 ? 12.506 6.429 -22.438 1.00 62.84 112 ARG A N 1
ATOM 938 C CA . ARG A 1 112 ? 11.131 6.194 -22.903 1.00 62.84 112 ARG A CA 1
ATOM 939 C C . ARG A 1 112 ? 10.079 6.831 -21.987 1.00 62.84 112 ARG A C 1
ATOM 941 O O . ARG A 1 112 ? 9.030 7.247 -22.469 1.00 62.84 112 ARG A O 1
ATOM 948 N N . LEU A 1 113 ? 10.338 6.902 -20.679 1.00 54.81 113 LEU A N 1
ATOM 949 C CA . LEU A 1 113 ? 9.419 7.474 -19.685 1.00 54.81 113 LEU A CA 1
ATOM 950 C C . LEU A 1 113 ? 9.540 8.996 -19.565 1.00 54.81 113 LEU A C 1
ATOM 952 O O . LEU A 1 113 ? 8.533 9.651 -19.303 1.00 54.81 113 LEU A O 1
ATOM 956 N N . SER A 1 114 ? 10.727 9.569 -19.784 1.00 56.62 114 SER A N 1
ATOM 957 C CA . SER A 1 114 ? 10.897 11.029 -19.852 1.00 56.62 114 SER A CA 1
ATOM 958 C C . SER A 1 114 ? 10.146 11.663 -21.026 1.00 56.62 114 SER A C 1
ATOM 960 O O . SER A 1 114 ? 9.853 12.851 -20.982 1.00 56.62 114 SER A O 1
ATOM 962 N N . ASN A 1 115 ? 9.788 10.866 -22.038 1.00 55.12 115 ASN A N 1
ATOM 963 C CA . ASN A 1 115 ? 9.034 11.302 -23.213 1.00 55.12 115 ASN A CA 1
ATOM 964 C C . ASN A 1 115 ? 7.503 11.187 -23.051 1.00 55.12 115 ASN A C 1
ATOM 966 O O . ASN A 1 115 ? 6.774 11.404 -24.018 1.00 55.12 115 ASN A O 1
ATOM 970 N N . TYR A 1 116 ? 6.989 10.830 -21.866 1.00 30.95 116 TYR A N 1
ATOM 971 C CA . TYR A 1 116 ? 5.543 10.798 -21.623 1.00 30.95 116 TYR A CA 1
ATOM 972 C C . TYR A 1 116 ? 5.010 12.235 -21.467 1.00 30.95 116 TYR A C 1
ATOM 974 O O . TYR A 1 116 ? 5.528 12.968 -20.621 1.00 30.95 116 TYR A O 1
ATOM 982 N N . PRO A 1 117 ? 4.005 12.664 -22.253 1.00 32.22 117 PRO A N 1
ATOM 983 C CA . PRO A 1 117 ? 3.535 14.042 -22.217 1.00 32.22 117 PRO A CA 1
ATOM 984 C C . PRO A 1 117 ? 2.911 14.353 -20.850 1.00 32.22 117 PRO A C 1
ATOM 986 O O . PRO A 1 117 ? 2.123 13.567 -20.318 1.00 32.22 117 PRO A O 1
ATOM 989 N N . THR A 1 118 ? 3.341 15.480 -20.281 1.00 36.78 118 THR A N 1
ATOM 990 C CA . THR A 1 118 ? 2.870 16.071 -19.016 1.00 36.78 118 THR A CA 1
ATOM 991 C C . THR A 1 118 ? 1.392 16.407 -19.020 1.00 36.78 118 THR A C 1
ATOM 993 O O . THR A 1 118 ? 0.920 16.902 -20.067 1.00 36.78 118 THR A O 1
#

pLDDT: mean 79.02, std 14.0, range [29.62, 94.5]